Protein AF-A0A6A7LGT6-F1 (afdb_monomer)

Sequence (92 aa):
MDLGIRTKATLIVTAVCSLAIAATLSVLTDEAKATYGATWCESQKGKSDNWKSGCESGAADCRGGKAYDPGSGHSRDFHHGYDAGWSHSGCK

pLDDT: mean 74.02, std 21.85, range [40.09, 96.62]

Radius of gyration: 23.74 Å; Cα contacts (8 Å, |Δi|>4): 90; chains: 1; bounding box: 58×27×63 Å

Mean predicted aligned error: 14.73 Å

Foldseek 3Di:
DDDDPVNVVVVVVVVVVVVVVVVVVVVPPPVVLQVVQLVVLVPDPPADPLLSQLLSVLLNCLSVVHDDDSDDPGDPSSPNSNVNNVVVNPHD

Structure (mmCIF, N/CA/C/O backbone):
data_AF-A0A6A7LGT6-F1
#
_entry.id   AF-A0A6A7LGT6-F1
#
loop_
_atom_site.group_PDB
_atom_site.id
_atom_site.type_symbol
_atom_site.label_atom_id
_atom_site.label_alt_id
_atom_site.label_comp_id
_atom_site.label_asym_id
_atom_site.label_entity_id
_atom_site.label_seq_id
_atom_site.pdbx_PDB_ins_code
_atom_site.Cartn_x
_atom_site.Cartn_y
_atom_site.Cartn_z
_atom_site.occupancy
_atom_site.B_iso_or_equiv
_atom_site.auth_seq_id
_atom_site.auth_comp_id
_atom_site.auth_asym_id
_atom_site.auth_atom_id
_atom_site.pdbx_PDB_model_num
ATOM 1 N N . MET A 1 1 ? -43.776 11.850 44.895 1.00 40.09 1 MET A N 1
ATOM 2 C CA . MET A 1 1 ?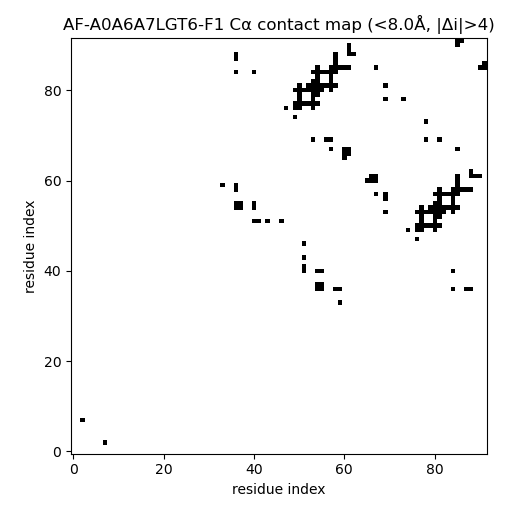 -42.364 11.513 45.174 1.00 40.09 1 MET A CA 1
ATOM 3 C C . MET A 1 1 ? -41.618 12.827 45.302 1.00 40.09 1 MET A C 1
ATOM 5 O O . MET A 1 1 ? -41.418 13.494 44.296 1.00 40.09 1 MET A O 1
ATOM 9 N N . ASP A 1 2 ? -41.324 13.244 46.532 1.00 46.97 2 ASP A N 1
ATOM 10 C CA . ASP A 1 2 ? -40.664 14.522 46.813 1.00 46.97 2 ASP A CA 1
ATOM 11 C C . ASP A 1 2 ? -39.146 14.308 46.787 1.00 46.97 2 ASP A C 1
ATOM 13 O O . ASP A 1 2 ? -38.563 13.715 4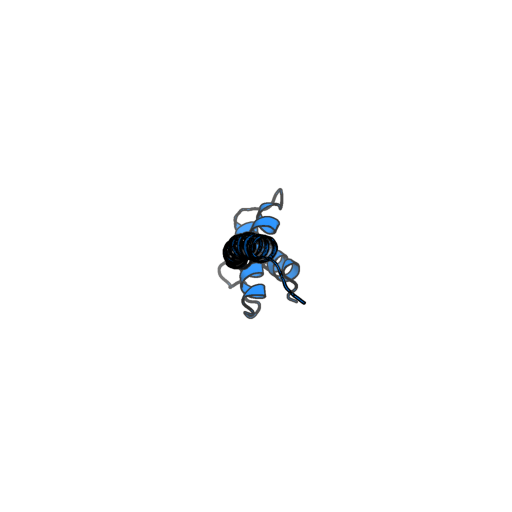7.697 1.00 46.97 2 ASP A O 1
ATOM 17 N N . LEU A 1 3 ? -38.511 14.683 45.675 1.00 50.81 3 LEU A N 1
ATOM 18 C CA . LEU A 1 3 ? -37.060 14.595 45.530 1.00 50.81 3 LEU A CA 1
ATOM 19 C C . LEU A 1 3 ? -36.431 15.836 46.168 1.00 50.81 3 LEU A C 1
ATOM 21 O O . LEU A 1 3 ? -36.417 16.921 45.577 1.00 50.81 3 LEU A O 1
ATOM 25 N N . GLY A 1 4 ? -35.920 15.651 47.386 1.00 48.50 4 GLY A N 1
ATOM 26 C CA . GLY A 1 4 ? -35.276 16.689 48.179 1.00 48.50 4 GLY A CA 1
ATOM 27 C C . GLY A 1 4 ? -34.139 17.397 47.437 1.00 48.50 4 GLY A C 1
ATOM 28 O O . GLY A 1 4 ? -33.448 16.825 46.594 1.00 48.50 4 GLY A O 1
ATOM 29 N N . ILE A 1 5 ? -33.922 18.664 47.792 1.00 58.53 5 ILE A N 1
ATOM 30 C CA . ILE A 1 5 ? -32.935 19.586 47.197 1.00 58.53 5 ILE A CA 1
ATOM 31 C C . ILE A 1 5 ? -31.525 18.968 47.089 1.00 58.53 5 ILE A C 1
ATOM 33 O O . ILE A 1 5 ? -30.800 19.241 46.134 1.00 58.53 5 ILE A O 1
ATOM 37 N N . ARG A 1 6 ? -31.164 18.063 48.011 1.00 51.91 6 ARG A N 1
ATOM 38 C CA . ARG A 1 6 ? -29.898 17.311 47.985 1.00 51.91 6 ARG A CA 1
ATOM 39 C C . ARG A 1 6 ? -29.771 16.373 46.778 1.00 51.91 6 ARG A C 1
ATOM 41 O O . ARG A 1 6 ? -28.699 16.305 46.195 1.00 51.91 6 ARG A O 1
ATOM 48 N N . THR A 1 7 ? -30.854 15.718 46.361 1.00 53.06 7 THR A N 1
ATOM 49 C CA . THR A 1 7 ? -30.878 14.790 45.216 1.00 53.06 7 THR A CA 1
ATOM 50 C C . THR A 1 7 ? -30.749 15.529 43.882 1.00 53.06 7 THR A C 1
ATOM 52 O O . THR A 1 7 ? -30.135 15.025 42.945 1.00 53.06 7 THR A O 1
ATOM 55 N N . LYS A 1 8 ? -31.276 16.760 43.803 1.00 51.25 8 LYS A N 1
ATOM 56 C CA . LYS A 1 8 ? -31.175 17.613 42.607 1.00 51.25 8 LYS A CA 1
ATOM 57 C C . LYS A 1 8 ? -29.747 18.117 42.376 1.00 51.25 8 LYS A C 1
ATOM 59 O O . LYS A 1 8 ? -29.311 18.188 41.233 1.00 51.25 8 LYS A O 1
ATOM 64 N N . ALA A 1 9 ? -29.000 18.400 43.446 1.00 51.78 9 ALA A N 1
ATOM 65 C CA . ALA A 1 9 ? -27.605 18.836 43.353 1.00 51.78 9 ALA A CA 1
ATOM 66 C C . ALA A 1 9 ? -26.662 17.722 42.851 1.00 51.78 9 ALA A C 1
ATOM 68 O O . ALA A 1 9 ? -25.742 17.992 42.082 1.00 51.78 9 ALA A O 1
ATOM 69 N N . THR A 1 10 ? -26.911 16.461 43.223 1.00 50.53 10 THR A N 1
ATOM 70 C CA . THR A 1 10 ? -26.076 15.318 42.801 1.00 50.53 10 THR A CA 1
ATOM 71 C C . THR A 1 10 ? -26.237 14.975 41.314 1.00 50.53 10 THR A C 1
ATOM 73 O O . THR A 1 10 ? -25.283 14.539 40.668 1.00 50.53 10 THR A O 1
ATOM 76 N N . LEU A 1 11 ? -27.421 15.218 40.743 1.00 50.16 11 LEU A N 1
ATOM 77 C CA . LEU A 1 11 ? -27.695 14.990 39.319 1.00 50.16 11 LEU A CA 1
ATOM 78 C C . LEU A 1 11 ? -26.983 15.994 38.398 1.00 50.16 11 LEU A C 1
ATOM 80 O O . LEU A 1 11 ? -26.653 15.662 37.265 1.00 50.16 11 LEU A O 1
ATOM 84 N N . ILE A 1 12 ? -26.704 17.208 38.878 1.00 53.03 12 ILE A N 1
ATOM 85 C CA . ILE A 1 12 ? -26.058 18.249 38.064 1.00 53.03 12 ILE A CA 1
ATOM 86 C C . ILE A 1 12 ? -24.548 17.988 37.933 1.00 53.03 12 ILE A C 1
ATOM 88 O O . ILE A 1 12 ? -23.985 18.174 36.859 1.00 53.03 12 ILE A O 1
ATOM 92 N N . VAL A 1 13 ? -23.892 17.480 38.983 1.00 49.22 13 VAL A N 1
ATOM 93 C CA . VAL A 1 13 ? -22.449 17.159 38.960 1.00 49.22 13 VAL A CA 1
ATOM 94 C C . VAL A 1 13 ? -22.122 15.988 38.026 1.00 49.22 13 VAL A C 1
ATOM 96 O O . VAL A 1 13 ? -21.069 15.975 37.396 1.00 49.22 13 VAL A O 1
ATOM 99 N N . THR A 1 14 ? -23.025 15.018 37.886 1.00 50.03 14 THR A N 1
ATOM 100 C CA . THR A 1 14 ? -22.802 13.840 37.031 1.00 50.03 14 THR A CA 1
ATOM 101 C C . THR A 1 14 ? -22.991 14.125 35.540 1.00 50.03 14 THR A C 1
ATOM 103 O O . THR A 1 14 ? -22.361 13.462 34.721 1.00 50.03 14 THR A O 1
ATOM 106 N N . ALA A 1 15 ? -23.770 15.147 35.172 1.00 48.38 15 ALA A N 1
ATOM 107 C CA . ALA A 1 15 ? -23.980 15.526 33.773 1.00 48.38 15 ALA A CA 1
ATOM 108 C C . ALA A 1 15 ? -22.769 16.246 33.142 1.00 48.38 15 ALA A C 1
ATOM 110 O O . ALA A 1 15 ? -22.538 16.130 31.940 1.00 48.38 15 ALA A O 1
ATOM 111 N N . VAL A 1 16 ? -21.966 16.963 33.937 1.00 49.47 16 VAL A N 1
ATOM 112 C CA . VAL A 1 16 ? -20.844 17.773 33.420 1.00 49.47 16 VAL A CA 1
ATOM 113 C C . VAL A 1 16 ? -19.611 16.918 33.089 1.00 49.47 16 VAL A C 1
ATOM 115 O O . VAL A 1 16 ? -18.866 17.249 32.169 1.00 49.47 16 VAL A O 1
ATOM 118 N N . CYS A 1 17 ? -19.421 15.770 33.748 1.00 47.00 17 CYS A N 1
ATOM 119 C CA . CYS A 1 17 ? -18.308 14.863 33.436 1.00 47.00 17 CYS A CA 1
ATOM 120 C C . CYS A 1 17 ? -18.485 14.101 32.110 1.00 47.00 17 CYS A C 1
ATOM 122 O O . CYS A 1 17 ? -17.496 13.672 31.519 1.00 47.00 17 CYS A O 1
ATOM 124 N N . SER A 1 18 ? -19.714 13.941 31.610 1.00 46.19 18 SER A N 1
ATOM 125 C CA . SER A 1 18 ? -19.970 13.185 30.376 1.00 46.19 18 SER A CA 1
ATOM 126 C C . SER A 1 18 ? -19.618 13.959 29.101 1.00 46.19 18 SER A C 1
ATOM 128 O O . SER A 1 18 ? -19.246 13.342 28.104 1.00 46.19 18 SER A O 1
ATOM 130 N N . LEU A 1 19 ? -19.673 15.298 29.114 1.00 46.91 19 LEU A N 1
ATOM 131 C CA . LEU A 1 19 ? -19.346 16.101 27.926 1.00 46.91 19 LEU A CA 1
ATOM 132 C C . LEU A 1 19 ? -17.836 16.197 27.650 1.00 46.91 19 LEU A C 1
ATOM 134 O O . LEU A 1 19 ? -17.445 16.430 26.509 1.00 46.91 19 LEU A O 1
ATOM 138 N N . ALA A 1 20 ? -16.981 15.962 28.649 1.00 47.41 20 ALA A N 1
ATOM 139 C CA . ALA A 1 20 ? -15.528 16.004 28.469 1.00 47.41 20 ALA A CA 1
ATOM 140 C C . ALA A 1 20 ? -14.971 14.772 27.726 1.00 47.41 20 ALA A C 1
ATOM 142 O O . ALA A 1 20 ? -13.921 14.860 27.096 1.00 47.41 20 ALA A O 1
ATOM 143 N N . ILE A 1 21 ? -15.678 13.636 27.761 1.00 49.91 21 ILE A N 1
ATOM 144 C CA . ILE A 1 21 ? -15.227 12.380 27.132 1.00 49.91 21 ILE A CA 1
ATOM 145 C C . ILE A 1 21 ? -15.717 12.278 25.676 1.00 49.91 21 ILE A C 1
ATOM 147 O O . ILE A 1 21 ? -15.089 11.629 24.846 1.00 49.91 21 ILE A O 1
ATOM 151 N N . ALA A 1 22 ? -16.810 12.963 25.327 1.00 47.22 22 ALA A N 1
ATOM 152 C CA . ALA A 1 22 ? -17.284 13.020 23.943 1.00 47.22 22 ALA A CA 1
ATOM 153 C C . ALA A 1 22 ? -16.387 13.902 23.053 1.00 47.22 22 ALA A C 1
ATOM 155 O O . ALA A 1 22 ? -16.232 13.620 21.869 1.00 47.22 22 ALA A O 1
ATOM 156 N N . ALA A 1 23 ? -15.759 14.940 23.619 1.00 47.28 23 ALA A N 1
ATOM 157 C CA . ALA A 1 23 ? -14.892 15.850 22.870 1.00 47.28 23 ALA A CA 1
ATOM 158 C C . ALA A 1 23 ? -13.506 15.258 22.542 1.00 47.28 23 ALA A C 1
ATOM 160 O O . ALA A 1 23 ? -12.870 15.698 21.588 1.00 47.28 23 ALA A O 1
ATOM 161 N N . THR A 1 24 ? -13.038 14.251 23.287 1.00 50.03 24 THR A N 1
ATOM 162 C CA . THR A 1 24 ? -11.735 13.607 23.037 1.00 50.03 24 THR A CA 1
ATOM 163 C C . THR A 1 24 ? -11.811 12.442 22.052 1.00 50.03 24 THR A C 1
ATOM 165 O O . THR A 1 24 ? -10.804 12.111 21.431 1.00 50.03 24 THR A O 1
ATOM 168 N N . LEU A 1 25 ? -12.991 11.851 21.838 1.00 47.25 25 LEU A N 1
ATOM 169 C CA . LEU A 1 25 ? -13.178 10.797 20.832 1.00 47.25 25 LEU A CA 1
ATOM 170 C C . LEU A 1 25 ? -13.191 11.340 19.396 1.00 47.25 25 LEU A C 1
ATOM 172 O O . LEU A 1 25 ? -12.774 10.635 18.482 1.00 47.25 25 LEU A O 1
ATOM 176 N N . SER A 1 26 ? -13.586 12.599 19.197 1.00 45.47 26 SER A N 1
ATOM 177 C CA . SER A 1 26 ? -13.627 13.226 17.868 1.00 45.47 26 SER A CA 1
ATOM 178 C C . SER A 1 26 ? -12.246 13.591 17.307 1.00 45.47 26 SER A C 1
ATOM 180 O O . SER A 1 26 ? -12.126 13.834 16.112 1.00 45.47 26 SER A O 1
ATOM 182 N N . VAL A 1 27 ? -11.201 13.626 18.143 1.00 43.81 27 VAL A N 1
ATOM 183 C CA . VAL A 1 27 ? -9.819 13.933 17.715 1.00 43.81 27 VAL A CA 1
ATOM 184 C C . VAL A 1 27 ? -9.060 12.669 17.286 1.00 43.81 27 VAL A C 1
ATOM 186 O O . VAL A 1 27 ? -8.048 12.754 16.603 1.00 43.81 27 VAL A O 1
ATOM 189 N N . LEU A 1 28 ? -9.561 11.474 17.616 1.00 44.84 28 LEU A N 1
ATOM 190 C CA . LEU A 1 28 ? -8.891 10.211 17.279 1.00 44.84 28 LEU A CA 1
ATOM 191 C C . LEU A 1 28 ? -9.357 9.592 15.952 1.00 44.84 28 LEU A C 1
ATOM 193 O O . LEU A 1 28 ? -8.777 8.601 15.510 1.00 44.84 28 LEU A O 1
ATOM 197 N N . THR A 1 29 ? -10.384 10.143 15.299 1.00 43.00 29 THR A N 1
ATOM 198 C CA . THR A 1 29 ? -10.958 9.537 14.085 1.00 43.00 29 THR A CA 1
ATOM 199 C C . THR A 1 29 ? -10.443 10.103 12.767 1.00 43.00 29 THR A C 1
ATOM 201 O O . THR A 1 29 ? -10.678 9.473 11.738 1.00 43.00 29 THR A O 1
ATOM 204 N N . ASP A 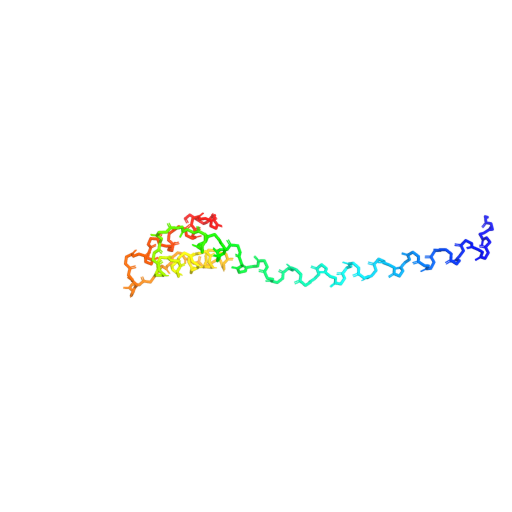1 30 ? -9.706 11.217 12.762 1.00 41.25 30 ASP A N 1
ATOM 205 C CA . ASP A 1 30 ? -9.128 11.735 11.510 1.00 41.25 30 ASP A CA 1
ATOM 206 C C . ASP A 1 30 ? -7.784 11.063 11.170 1.00 41.25 30 ASP A C 1
ATOM 208 O O . ASP A 1 30 ? -7.507 10.737 10.015 1.00 41.25 30 ASP A O 1
ATOM 212 N N . GLU A 1 31 ? -6.985 10.708 12.180 1.00 40.84 31 GLU A N 1
ATOM 213 C CA . GLU A 1 31 ? -5.617 10.209 11.959 1.00 40.84 31 GLU A CA 1
ATOM 214 C C . GLU A 1 31 ? -5.527 8.684 11.793 1.00 40.84 31 GLU A C 1
ATOM 216 O O . GLU A 1 31 ? -4.517 8.146 11.333 1.00 40.84 31 GLU A O 1
ATOM 221 N N . ALA A 1 32 ? -6.607 7.950 12.065 1.00 42.06 32 ALA A N 1
ATOM 222 C CA . ALA A 1 32 ? -6.664 6.517 11.773 1.00 42.06 32 ALA A CA 1
ATOM 223 C C . ALA A 1 32 ? -6.730 6.221 10.260 1.00 42.06 32 ALA A C 1
ATOM 225 O O . ALA A 1 32 ? -6.449 5.095 9.838 1.00 42.06 32 ALA A O 1
ATOM 226 N N . LYS A 1 33 ? -7.074 7.218 9.429 1.00 43.28 33 LYS A N 1
ATOM 227 C CA . LYS A 1 33 ? -7.333 7.008 7.998 1.00 43.28 33 LYS A CA 1
ATOM 228 C C . LYS A 1 33 ? -6.053 6.816 7.172 1.00 43.28 33 LYS A C 1
ATOM 230 O O . LYS A 1 33 ? -6.062 6.017 6.236 1.00 43.28 33 LYS A O 1
ATOM 235 N N . ALA A 1 34 ? -4.939 7.436 7.566 1.00 44.81 34 ALA A N 1
ATOM 236 C CA . ALA A 1 34 ? -3.651 7.324 6.867 1.00 44.81 34 ALA A CA 1
ATOM 237 C C . ALA A 1 34 ? -2.638 6.390 7.559 1.00 44.81 34 ALA A C 1
ATOM 239 O O . ALA A 1 34 ? -1.756 5.830 6.911 1.00 44.81 34 ALA A O 1
ATOM 240 N N . THR A 1 35 ? -2.774 6.151 8.864 1.00 50.16 35 THR A N 1
ATOM 241 C CA . THR A 1 35 ? -1.629 5.663 9.654 1.00 50.16 35 THR A CA 1
ATOM 242 C C . THR A 1 35 ? -1.485 4.140 9.688 1.00 50.16 35 THR A C 1
ATOM 244 O O . THR A 1 35 ? -0.379 3.631 9.843 1.00 50.16 35 THR A O 1
ATOM 247 N N . TYR A 1 36 ? -2.558 3.367 9.475 1.00 51.84 36 TYR A N 1
ATOM 248 C CA . TYR A 1 36 ? -2.455 1.895 9.484 1.00 51.84 36 TYR A CA 1
ATOM 249 C C . TYR A 1 36 ? -1.675 1.315 8.287 1.00 51.84 36 TYR A C 1
ATOM 251 O O . TYR A 1 36 ? -1.126 0.228 8.401 1.00 51.84 36 TYR A O 1
ATOM 259 N N . GLY A 1 37 ? -1.649 2.005 7.139 1.00 54.66 37 GLY A N 1
ATOM 260 C CA . GLY A 1 37 ? -0.840 1.586 5.987 1.00 54.66 37 GLY A CA 1
ATOM 261 C C . GLY A 1 37 ? 0.634 1.903 6.226 1.00 54.66 37 GLY A C 1
ATOM 262 O O . GLY A 1 37 ? 1.465 1.000 6.221 1.00 54.66 37 GLY A O 1
ATOM 263 N N . ALA A 1 38 ? 0.918 3.165 6.563 1.00 62.38 38 ALA A N 1
ATOM 264 C CA . ALA A 1 38 ? 2.260 3.652 6.879 1.00 62.38 38 ALA A CA 1
ATOM 265 C C . ALA A 1 38 ? 2.946 2.830 7.977 1.00 62.38 38 ALA A C 1
ATOM 267 O O . ALA A 1 38 ? 4.058 2.344 7.802 1.00 62.38 38 ALA A O 1
ATOM 268 N N . THR A 1 39 ? 2.255 2.563 9.086 1.00 77.25 39 THR A N 1
ATOM 269 C CA . THR A 1 39 ? 2.844 1.812 10.210 1.00 77.25 39 THR A CA 1
ATOM 270 C C . THR A 1 39 ? 3.217 0.371 9.865 1.00 77.25 39 THR A C 1
ATOM 272 O O . THR A 1 39 ? 4.264 -0.102 10.310 1.00 77.25 39 THR A O 1
ATOM 275 N N . TRP A 1 40 ? 2.414 -0.334 9.060 1.00 89.25 40 TRP A N 1
ATOM 276 C CA . TRP A 1 40 ? 2.773 -1.684 8.624 1.00 89.25 40 TRP A CA 1
ATOM 277 C C . TRP A 1 40 ? 3.918 -1.660 7.611 1.00 89.25 40 TRP A C 1
ATOM 279 O O . TRP A 1 40 ? 4.876 -2.418 7.776 1.00 89.25 40 TRP A O 1
ATOM 289 N N . CYS A 1 41 ? 3.861 -0.773 6.615 1.00 89.94 41 CYS A N 1
ATOM 290 C CA . CYS A 1 41 ? 4.904 -0.630 5.598 1.00 89.94 41 CYS A CA 1
ATOM 291 C C . CYS A 1 41 ? 6.263 -0.278 6.224 1.00 89.94 41 CYS A C 1
ATOM 293 O O . CYS A 1 41 ? 7.269 -0.917 5.913 1.00 89.94 41 CYS A O 1
ATOM 295 N N . GLU A 1 42 ? 6.282 0.645 7.188 1.00 89.00 42 GLU A N 1
ATOM 296 C CA . GLU A 1 42 ? 7.493 1.041 7.913 1.00 89.00 42 GLU A CA 1
ATOM 297 C C . GLU A 1 42 ? 8.071 -0.071 8.792 1.00 89.00 42 GLU A C 1
ATOM 299 O O . GLU A 1 42 ? 9.289 -0.160 8.970 1.00 89.00 42 GLU A O 1
ATOM 304 N N . SER A 1 43 ? 7.221 -0.965 9.306 1.00 89.75 43 SER A N 1
ATOM 305 C CA . SER A 1 43 ? 7.656 -2.093 10.137 1.00 89.75 43 SER A CA 1
ATOM 306 C C . SER A 1 43 ? 8.388 -3.198 9.358 1.00 89.75 43 SER A C 1
ATOM 308 O O . SER A 1 43 ? 9.012 -4.076 9.965 1.00 89.75 43 SER A O 1
ATOM 310 N N . GLN A 1 44 ? 8.355 -3.165 8.020 1.00 88.94 44 GLN A N 1
ATOM 311 C CA . GLN A 1 44 ? 8.972 -4.183 7.172 1.00 88.94 44 GLN A CA 1
ATOM 312 C C . GLN A 1 44 ? 10.495 -4.033 7.130 1.00 88.94 44 GLN A C 1
ATOM 314 O O . GLN A 1 44 ? 11.064 -3.168 6.462 1.00 88.94 44 GLN A O 1
ATOM 319 N N . LYS A 1 45 ? 11.179 -4.930 7.846 1.00 90.62 45 LYS A N 1
ATOM 320 C CA . LYS A 1 45 ? 12.643 -4.964 7.903 1.00 90.62 45 LYS A CA 1
ATOM 321 C C . LYS A 1 45 ? 13.242 -5.453 6.583 1.00 90.62 45 LYS A C 1
ATOM 323 O O . LYS A 1 45 ? 12.741 -6.389 5.968 1.00 90.62 45 LYS A O 1
ATOM 328 N N . GLY A 1 46 ? 14.360 -4.844 6.184 1.00 91.62 46 GLY A N 1
ATOM 329 C CA . GLY A 1 46 ? 15.106 -5.232 4.981 1.00 91.62 46 GLY A CA 1
ATOM 330 C C . GLY A 1 46 ? 14.461 -4.795 3.663 1.00 91.62 46 GLY A C 1
ATOM 331 O O . GLY A 1 46 ? 14.883 -5.254 2.605 1.00 91.62 46 GLY A O 1
ATOM 332 N N . LYS A 1 47 ? 13.442 -3.930 3.712 1.00 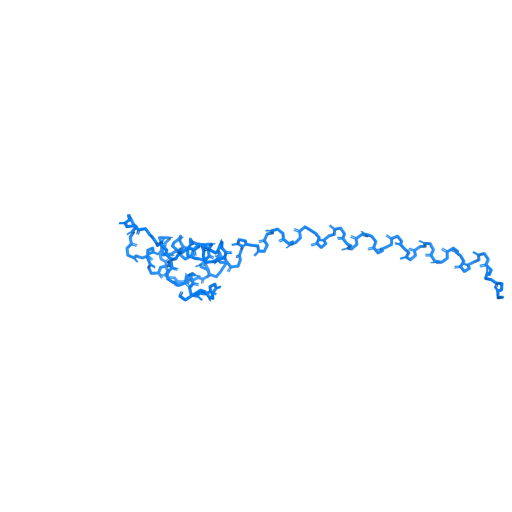94.38 47 LYS A N 1
ATOM 333 C CA . LYS A 1 47 ? 12.836 -3.314 2.528 1.00 94.38 47 LYS A CA 1
ATOM 334 C C . LYS A 1 47 ? 13.497 -1.977 2.213 1.00 94.38 47 LYS A C 1
ATOM 336 O O . LYS A 1 47 ? 13.910 -1.264 3.124 1.00 94.38 47 LYS A O 1
ATOM 341 N N . SER A 1 48 ? 13.600 -1.667 0.922 1.00 95.06 48 SER A N 1
AT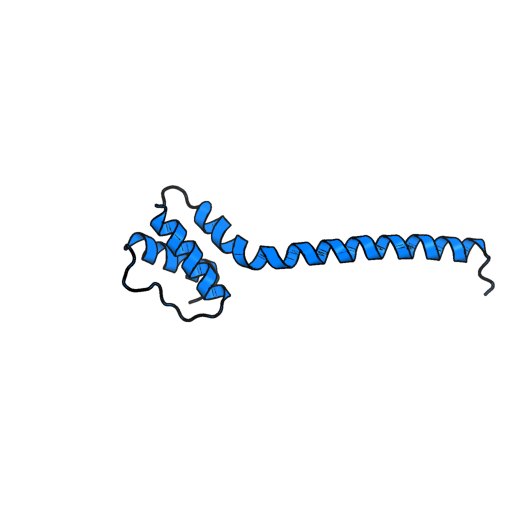OM 342 C CA . SER A 1 48 ? 14.093 -0.379 0.436 1.00 95.06 48 SER A CA 1
ATOM 343 C C . SER A 1 48 ? 13.059 0.724 0.668 1.00 95.06 48 SER A C 1
ATOM 345 O O . SER A 1 48 ? 11.859 0.453 0.747 1.00 95.06 48 SER A O 1
ATOM 347 N N . ASP A 1 49 ? 13.506 1.977 0.719 1.00 93.94 49 ASP A N 1
ATOM 348 C CA . ASP A 1 49 ? 12.604 3.128 0.869 1.00 93.94 49 ASP A CA 1
ATOM 349 C C . ASP A 1 49 ? 11.610 3.227 -0.299 1.00 93.94 49 ASP A C 1
ATOM 351 O O . ASP A 1 49 ? 10.443 3.556 -0.104 1.00 93.94 49 ASP A O 1
ATOM 355 N N . ASN A 1 50 ? 12.031 2.829 -1.506 1.00 95.19 50 ASN A N 1
ATOM 356 C CA . ASN A 1 50 ? 11.140 2.717 -2.663 1.00 95.19 50 ASN A CA 1
ATOM 357 C C . ASN A 1 50 ? 10.016 1.704 -2.428 1.00 95.19 50 ASN A C 1
ATOM 359 O O . ASN A 1 50 ? 8.867 1.980 -2.765 1.00 95.19 50 ASN A O 1
ATOM 363 N N . TRP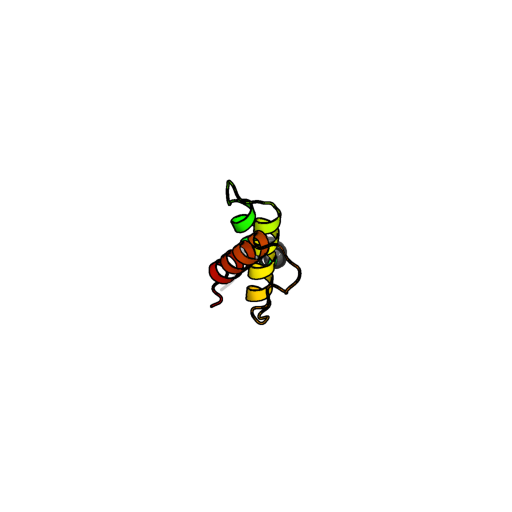 A 1 51 ? 10.331 0.543 -1.846 1.00 96.62 51 TRP A N 1
ATOM 364 C CA . TRP A 1 51 ? 9.323 -0.457 -1.502 1.00 96.62 51 TRP A CA 1
ATOM 365 C C . TRP A 1 51 ? 8.343 0.083 -0.459 1.00 96.62 51 TRP A C 1
ATOM 367 O O . TRP A 1 51 ? 7.135 -0.074 -0.611 1.00 96.62 51 TRP A O 1
ATOM 377 N N . LYS A 1 52 ? 8.842 0.765 0.576 1.00 94.56 52 LYS A N 1
ATOM 378 C CA . LYS A 1 52 ? 7.992 1.358 1.618 1.00 94.56 52 LYS A CA 1
ATOM 379 C C . LYS A 1 52 ? 7.057 2.422 1.045 1.00 94.56 52 LYS A C 1
ATOM 381 O O . LYS A 1 52 ? 5.852 2.336 1.254 1.00 94.56 52 LYS A O 1
ATOM 386 N N . SER A 1 53 ? 7.583 3.329 0.221 1.00 94.06 53 SER A N 1
ATOM 387 C CA . SER A 1 53 ? 6.793 4.355 -0.470 1.00 94.06 53 SER A CA 1
ATOM 388 C C . SER A 1 53 ? 5.711 3.752 -1.375 1.00 94.06 53 SER A C 1
ATOM 390 O O . SER A 1 53 ? 4.570 4.221 -1.384 1.00 94.06 53 SER A O 1
ATOM 392 N N . GLY A 1 54 ? 6.036 2.671 -2.090 1.00 95.56 54 GLY A N 1
ATOM 393 C CA . GLY A 1 54 ? 5.054 1.919 -2.869 1.00 95.56 54 GLY A CA 1
ATOM 394 C C . GLY A 1 54 ? 3.959 1.337 -1.987 1.00 95.56 54 GLY A C 1
ATOM 395 O O . GLY A 1 54 ? 2.780 1.524 -2.265 1.00 95.56 54 GLY A O 1
ATOM 396 N N . CYS A 1 55 ? 4.344 0.690 -0.888 1.00 95.31 55 CYS A N 1
ATOM 397 C CA . CYS A 1 55 ? 3.426 0.086 0.074 1.00 95.31 55 CYS A CA 1
ATOM 398 C C . CYS A 1 55 ? 2.453 1.101 0.677 1.00 95.31 55 CYS A C 1
ATOM 400 O O . CYS A 1 55 ? 1.248 0.847 0.731 1.00 95.31 55 CYS A O 1
ATOM 402 N N . GLU A 1 56 ? 2.934 2.281 1.052 1.00 93.75 56 GLU A N 1
ATOM 403 C CA . GLU A 1 56 ? 2.069 3.357 1.532 1.00 93.75 56 GLU A CA 1
ATOM 404 C C . GLU A 1 56 ? 1.102 3.838 0.450 1.00 93.75 56 GLU A C 1
ATOM 406 O O . GLU A 1 56 ? -0.090 3.993 0.720 1.00 93.75 56 GLU A O 1
ATOM 411 N N . SER A 1 57 ? 1.595 4.002 -0.780 1.00 93.38 57 SER A N 1
ATOM 412 C CA . SER A 1 57 ? 0.788 4.439 -1.924 1.00 93.38 57 SER A CA 1
ATOM 413 C C . SER A 1 57 ? -0.334 3.445 -2.235 1.00 93.38 57 SER A C 1
ATOM 415 O O . SER A 1 57 ? -1.498 3.832 -2.301 1.00 93.38 57 SER A O 1
ATOM 417 N N . GLY A 1 58 ? -0.020 2.149 -2.327 1.00 94.19 58 GLY A N 1
ATOM 418 C CA . GLY A 1 58 ? -1.014 1.106 -2.598 1.00 94.19 58 GLY A CA 1
ATOM 419 C C . GLY A 1 58 ? -2.044 0.960 -1.479 1.00 94.19 58 GLY A C 1
ATOM 420 O O . GLY A 1 58 ? -3.237 0.795 -1.740 1.00 94.19 58 GLY A O 1
ATOM 421 N N . ALA A 1 59 ? -1.617 1.087 -0.220 1.00 93.00 59 ALA A N 1
ATOM 422 C CA . ALA A 1 59 ? -2.531 1.087 0.917 1.00 93.00 59 ALA A CA 1
ATOM 423 C C . ALA A 1 59 ? -3.472 2.304 0.906 1.00 93.00 59 ALA A C 1
ATOM 425 O O . ALA A 1 59 ? -4.671 2.170 1.171 1.00 93.00 59 ALA A O 1
ATOM 426 N N . ALA A 1 60 ? -2.941 3.488 0.592 1.00 90.38 60 ALA A N 1
ATOM 427 C CA . ALA A 1 60 ? -3.715 4.719 0.503 1.00 90.38 60 ALA A CA 1
ATOM 428 C C . ALA A 1 60 ? -4.725 4.674 -0.650 1.00 90.38 60 ALA A C 1
ATOM 430 O O . ALA A 1 60 ? -5.886 5.035 -0.451 1.00 90.38 60 ALA A O 1
ATOM 431 N N . ASP A 1 61 ? -4.320 4.183 -1.822 1.00 92.25 61 ASP A N 1
ATOM 432 C CA . ASP A 1 61 ? -5.192 4.114 -2.991 1.00 92.25 61 ASP A CA 1
ATOM 433 C C . ASP A 1 61 ? -6.352 3.136 -2.790 1.00 92.25 61 ASP A C 1
ATOM 435 O O . ASP A 1 61 ? -7.509 3.496 -3.031 1.00 92.25 61 ASP A O 1
ATOM 439 N N . CYS A 1 62 ? -6.063 1.948 -2.249 1.00 92.00 62 CYS A N 1
ATOM 440 C CA . CYS A 1 62 ? -7.071 0.958 -1.874 1.00 92.00 62 CYS A CA 1
ATOM 441 C C . CYS A 1 62 ? -8.114 1.550 -0.912 1.00 92.00 62 CYS A C 1
ATOM 443 O O . CYS A 1 62 ? -9.321 1.483 -1.153 1.00 92.00 62 CYS A O 1
ATOM 445 N N . ARG A 1 63 ? -7.664 2.203 0.166 1.00 87.88 63 ARG A N 1
ATOM 446 C CA . ARG A 1 63 ? -8.560 2.834 1.154 1.00 87.88 63 ARG A CA 1
ATOM 447 C C . ARG A 1 63 ? -9.305 4.039 0.600 1.00 87.88 63 ARG A C 1
ATOM 449 O O . ARG A 1 63 ? -10.402 4.349 1.063 1.00 87.88 63 ARG A O 1
ATOM 456 N N . GLY A 1 64 ? -8.706 4.721 -0.369 1.00 89.50 64 GLY A N 1
ATOM 457 C CA . GLY A 1 64 ? -9.328 5.796 -1.127 1.00 89.50 64 GLY A CA 1
ATOM 458 C C . GLY A 1 64 ? -10.388 5.308 -2.116 1.00 89.50 64 GLY A C 1
ATOM 459 O O . GLY A 1 64 ? -11.071 6.146 -2.701 1.00 89.50 64 GLY A O 1
ATOM 460 N N . GLY A 1 65 ? -10.535 3.991 -2.313 1.00 89.75 65 GLY A N 1
ATOM 461 C CA . GLY A 1 65 ? -11.446 3.412 -3.299 1.00 89.75 65 GLY A CA 1
ATOM 462 C C . GLY A 1 65 ? -11.025 3.697 -4.742 1.00 89.75 65 GLY A C 1
ATOM 463 O O . GLY A 1 65 ? -11.872 3.726 -5.634 1.00 89.75 65 GLY A O 1
ATOM 464 N N . LYS A 1 66 ? -9.735 3.968 -4.973 1.00 90.62 66 LYS A N 1
ATOM 465 C CA . LYS A 1 66 ? -9.185 4.144 -6.321 1.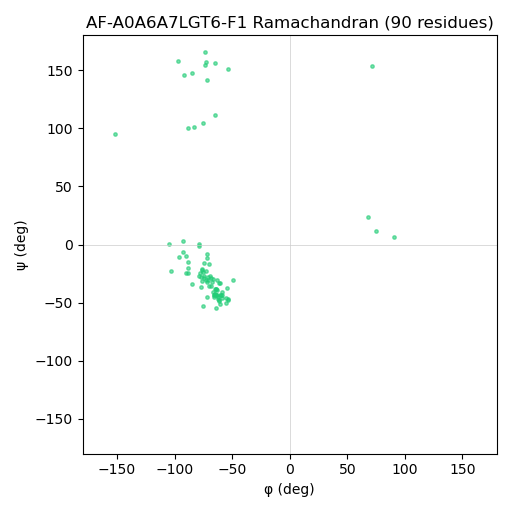00 90.62 66 LYS A CA 1
ATOM 466 C C . LYS A 1 66 ? -9.080 2.786 -7.016 1.00 90.62 66 LYS A C 1
ATOM 468 O O . LYS A 1 66 ? -9.209 1.745 -6.381 1.00 90.62 66 LYS A O 1
ATOM 473 N N . ALA A 1 67 ? -8.878 2.799 -8.330 1.00 92.44 67 ALA A N 1
ATOM 474 C CA . ALA A 1 67 ? -8.496 1.595 -9.058 1.00 92.44 67 ALA A CA 1
ATOM 475 C C . ALA A 1 67 ? -7.028 1.256 -8.769 1.00 92.44 67 ALA A C 1
ATOM 477 O O . ALA A 1 67 ? -6.245 2.148 -8.446 1.00 92.44 67 ALA A O 1
ATOM 478 N N . TYR A 1 68 ? -6.671 -0.022 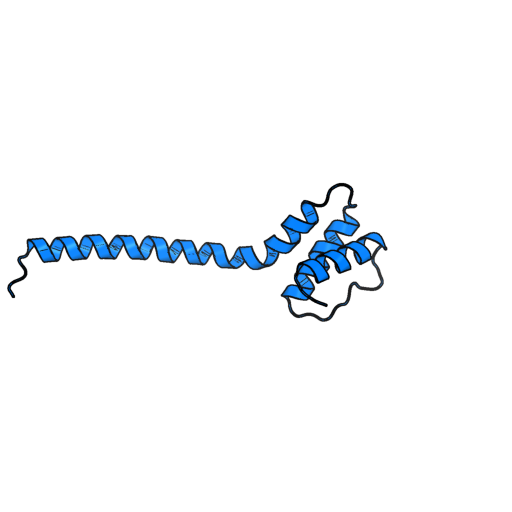-8.899 1.00 93.19 68 TYR A N 1
ATOM 479 C CA . TYR A 1 68 ? -5.282 -0.454 -8.799 1.00 93.19 68 TYR A CA 1
ATOM 480 C C . TYR A 1 68 ? -4.489 0.156 -9.963 1.00 93.19 68 TYR A C 1
ATOM 482 O O . TYR A 1 68 ? -4.723 -0.198 -11.121 1.00 93.19 68 TYR A O 1
ATOM 490 N N . ASP A 1 69 ? -3.582 1.082 -9.657 1.00 93.44 69 ASP A N 1
ATOM 491 C CA . ASP A 1 69 ? -2.670 1.683 -10.630 1.00 93.44 69 ASP A CA 1
ATOM 492 C C . ASP A 1 69 ? -1.368 2.126 -9.943 1.00 93.44 69 ASP A C 1
ATOM 494 O O . ASP A 1 69 ? -1.281 3.229 -9.400 1.00 93.44 69 ASP A O 1
ATOM 498 N N . PRO A 1 70 ? -0.327 1.282 -9.964 1.00 89.88 70 PRO A N 1
ATOM 499 C CA . PRO A 1 70 ? 0.959 1.613 -9.371 1.00 89.88 70 PRO A CA 1
ATOM 500 C C . PRO A 1 70 ? 1.818 2.547 -10.248 1.00 89.88 70 PRO A C 1
ATOM 502 O O . PRO A 1 70 ? 2.941 2.867 -9.855 1.00 89.88 70 PRO A O 1
ATOM 505 N N . GLY A 1 71 ? 1.341 2.967 -11.430 1.00 90.06 71 GLY A N 1
ATOM 506 C CA . GLY A 1 71 ? 2.039 3.858 -12.362 1.00 90.06 71 GLY A CA 1
ATOM 507 C C . GLY A 1 71 ? 3.233 3.222 -13.094 1.00 90.06 71 GLY A C 1
ATOM 508 O O . GLY A 1 71 ? 3.899 2.313 -12.604 1.00 90.06 71 GLY A O 1
ATOM 509 N N . SER A 1 72 ? 3.570 3.719 -14.290 1.00 83.88 72 SER A N 1
ATOM 510 C CA . SER A 1 72 ? 4.619 3.129 -15.149 1.00 83.88 72 SER A CA 1
ATOM 511 C C . SER A 1 72 ? 6.031 3.714 -14.969 1.00 83.88 72 SER A C 1
ATOM 513 O O . SER A 1 72 ? 6.942 3.343 -15.706 1.00 83.88 72 SER A O 1
ATOM 515 N N . GLY A 1 73 ? 6.233 4.642 -14.029 1.00 89.56 73 GLY A N 1
ATOM 516 C CA . GLY A 1 73 ? 7.505 5.360 -13.832 1.00 89.56 73 GLY A CA 1
ATOM 517 C C . GLY A 1 73 ? 8.327 4.918 -12.618 1.00 89.56 73 GLY A C 1
ATOM 518 O O . GLY A 1 73 ? 9.381 5.492 -12.352 1.00 89.56 73 GLY A O 1
ATOM 519 N N . HIS A 1 74 ? 7.845 3.937 -11.859 1.00 92.25 74 HIS A N 1
ATOM 520 C CA . HIS A 1 74 ? 8.444 3.561 -10.584 1.00 92.25 74 HIS A CA 1
ATOM 521 C C . HIS A 1 74 ? 9.389 2.363 -10.706 1.00 92.25 74 HIS A C 1
ATOM 523 O O . HIS A 1 74 ? 9.328 1.567 -11.642 1.00 92.25 74 HIS A O 1
ATOM 529 N N . SER A 1 75 ? 10.296 2.241 -9.735 1.00 94.75 75 SER A N 1
ATOM 530 C CA . SER A 1 75 ? 11.174 1.075 -9.636 1.00 94.75 75 SER A CA 1
ATOM 531 C C . SER A 1 75 ? 10.378 -0.205 -9.357 1.00 94.75 75 SER A C 1
ATOM 533 O O . SER A 1 75 ? 9.311 -0.168 -8.748 1.00 94.75 75 SER A O 1
ATOM 535 N N . ARG A 1 76 ? 10.947 -1.360 -9.711 1.00 95.50 76 ARG A N 1
ATOM 536 C CA . ARG A 1 76 ? 10.342 -2.669 -9.416 1.00 95.50 76 ARG A CA 1
ATOM 537 C C . ARG A 1 76 ? 10.033 -2.858 -7.924 1.00 95.50 76 ARG A C 1
ATOM 539 O O . ARG A 1 76 ? 9.010 -3.431 -7.571 1.00 95.50 76 ARG A O 1
ATOM 546 N N . ASP A 1 77 ? 10.904 -2.362 -7.048 1.00 95.88 77 ASP A N 1
ATOM 547 C CA . ASP A 1 77 ? 10.699 -2.438 -5.600 1.00 95.88 77 ASP A CA 1
ATOM 548 C C . ASP A 1 77 ? 9.461 -1.661 -5.155 1.00 95.88 77 ASP A C 1
ATOM 550 O O . ASP A 1 77 ? 8.715 -2.145 -4.311 1.00 95.88 77 ASP A O 1
ATOM 554 N N . PHE A 1 78 ? 9.213 -0.495 -5.753 1.00 96.56 78 P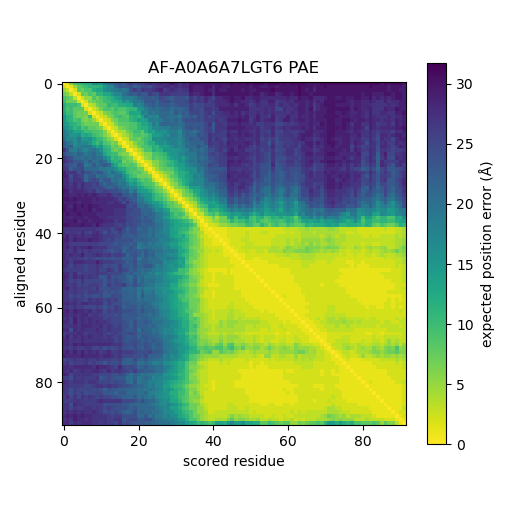HE A N 1
ATOM 555 C CA . PHE A 1 78 ? 8.006 0.280 -5.488 1.00 96.56 78 PHE A CA 1
ATOM 556 C C . PHE A 1 78 ? 6.755 -0.493 -5.900 1.00 96.56 78 PHE A C 1
ATOM 558 O O . PHE A 1 78 ? 5.824 -0.578 -5.110 1.00 96.56 78 PHE A O 1
ATOM 565 N N . HIS A 1 79 ? 6.743 -1.117 -7.082 1.00 96.44 79 HIS A N 1
ATOM 566 C CA . HIS A 1 79 ? 5.608 -1.941 -7.522 1.00 96.44 79 HIS A CA 1
ATOM 567 C C . HIS A 1 79 ? 5.333 -3.099 -6.559 1.00 96.44 79 HIS A C 1
ATOM 569 O O . HIS A 1 79 ? 4.204 -3.270 -6.112 1.00 96.44 79 HIS A O 1
ATOM 575 N N . HIS A 1 80 ? 6.374 -3.816 -6.130 1.00 96.38 80 HIS A N 1
ATOM 576 C CA . HIS A 1 80 ? 6.231 -4.858 -5.108 1.00 96.38 80 HIS A CA 1
ATOM 577 C C . HIS A 1 80 ? 5.762 -4.323 -3.751 1.00 96.38 80 HIS A C 1
ATOM 579 O O . HIS A 1 80 ? 5.133 -5.050 -2.982 1.00 96.38 80 HIS A O 1
ATOM 585 N N . GLY A 1 81 ? 6.125 -3.086 -3.422 1.00 95.94 81 GLY A N 1
ATOM 586 C CA . GLY A 1 81 ? 5.608 -2.374 -2.265 1.00 95.94 81 GLY A CA 1
ATOM 587 C C . GLY A 1 81 ? 4.117 -2.132 -2.401 1.00 95.94 81 GLY A C 1
ATOM 588 O O . GLY A 1 81 ? 3.348 -2.547 -1.539 1.00 95.94 81 GLY A O 1
ATOM 589 N N . TYR A 1 82 ? 3.721 -1.515 -3.511 1.00 95.88 82 TYR A N 1
ATOM 590 C CA . TYR A 1 82 ? 2.344 -1.162 -3.834 1.00 95.88 82 TYR A CA 1
ATOM 591 C C . TYR A 1 82 ? 1.417 -2.370 -3.754 1.00 95.88 82 TYR A C 1
ATOM 593 O O . TYR A 1 82 ? 0.405 -2.308 -3.060 1.00 95.88 82 TYR A O 1
ATOM 601 N N . ASP A 1 83 ? 1.814 -3.497 -4.346 1.00 95.62 83 ASP A N 1
ATOM 602 C CA . ASP A 1 83 ? 1.081 -4.766 -4.257 1.00 95.62 83 ASP A CA 1
ATOM 603 C C . ASP A 1 83 ? 0.845 -5.204 -2.811 1.00 95.62 83 ASP A C 1
ATOM 605 O O . ASP A 1 83 ? -0.262 -5.592 -2.426 1.00 95.62 83 ASP A O 1
ATOM 609 N N . ALA A 1 84 ? 1.895 -5.134 -1.992 1.00 94.94 84 ALA A N 1
ATOM 610 C CA . ALA A 1 84 ? 1.829 -5.536 -0.598 1.00 94.94 84 ALA A CA 1
ATOM 611 C C . ALA A 1 84 ? 0.904 -4.615 0.207 1.00 94.94 84 ALA A C 1
ATOM 613 O O . ALA A 1 84 ? 0.084 -5.107 0.980 1.00 94.94 84 ALA A O 1
ATOM 614 N N . GLY A 1 85 ? 0.997 -3.299 0.004 1.00 94.19 85 GLY A N 1
ATOM 615 C CA . GLY A 1 85 ? 0.143 -2.312 0.666 1.00 94.19 85 GLY A CA 1
ATOM 616 C C . GLY A 1 85 ? -1.329 -2.402 0.257 1.00 94.19 85 GLY A C 1
ATOM 617 O O . GLY A 1 85 ? -2.218 -2.325 1.113 1.00 94.19 85 GLY A O 1
ATOM 618 N N . TRP A 1 86 ? -1.582 -2.625 -1.035 1.00 94.12 86 TRP A N 1
ATOM 619 C CA . TRP A 1 86 ? -2.913 -2.833 -1.609 1.00 94.12 86 TRP A CA 1
ATOM 620 C C . TRP A 1 86 ? -3.596 -4.062 -1.001 1.00 94.12 86 TRP A C 1
ATOM 622 O O . TRP A 1 86 ? -4.697 -3.969 -0.452 1.00 94.12 86 TRP A O 1
ATOM 632 N N . SER A 1 87 ? -2.886 -5.195 -1.010 1.00 93.06 87 SER A N 1
ATOM 633 C CA . SER A 1 87 ? -3.355 -6.462 -0.441 1.00 93.06 87 SER A CA 1
ATOM 634 C C . SER A 1 87 ? -3.528 -6.385 1.079 1.00 93.06 87 SER A C 1
ATOM 636 O O . SER A 1 87 ? -4.551 -6.817 1.611 1.00 93.06 87 SER A O 1
ATOM 638 N N . HIS A 1 88 ? -2.583 -5.760 1.794 1.00 91.06 88 HIS A N 1
ATOM 639 C CA . HIS A 1 88 ? -2.674 -5.563 3.244 1.00 91.06 88 HIS A CA 1
ATOM 640 C C . HIS A 1 88 ? -3.883 -4.708 3.646 1.00 91.06 88 HIS A C 1
ATOM 642 O O . HIS A 1 88 ? -4.491 -4.939 4.690 1.00 91.06 88 HIS A O 1
ATOM 648 N N . SER A 1 89 ? -4.267 -3.749 2.802 1.00 89.25 89 SER A N 1
ATOM 649 C CA . SER A 1 89 ? -5.461 -2.925 3.011 1.00 89.25 89 SER A CA 1
ATOM 650 C C . SER A 1 89 ? -6.770 -3.629 2.633 1.00 89.25 89 SER A C 1
ATOM 652 O O . SER A 1 89 ? -7.840 -3.063 2.839 1.00 89.25 89 SER A O 1
ATOM 654 N N . GLY A 1 90 ? -6.701 -4.873 2.145 1.00 89.00 90 GLY A N 1
ATOM 655 C CA . GLY A 1 90 ? -7.856 -5.720 1.853 1.00 89.00 90 GLY A CA 1
ATOM 656 C C . GLY A 1 90 ? -8.402 -5.590 0.431 1.00 89.00 90 GLY A C 1
ATOM 657 O O . GLY A 1 90 ? -9.434 -6.196 0.136 1.00 89.00 90 GLY A O 1
ATOM 658 N N . CYS A 1 91 ? -7.731 -4.843 -0.447 1.00 88.38 91 CYS A N 1
ATOM 659 C CA . CYS A 1 91 ? -8.104 -4.769 -1.855 1.00 88.38 91 CYS A CA 1
ATOM 660 C C . CYS A 1 91 ? -7.488 -5.928 -2.650 1.00 88.38 91 CYS A C 1
ATOM 662 O O . CYS A 1 91 ? -6.416 -6.437 -2.316 1.00 88.38 91 CYS A O 1
ATOM 664 N N . LYS A 1 92 ? -8.206 -6.372 -3.685 1.00 78.75 92 LYS A N 1
ATOM 665 C CA . LYS A 1 92 ? -7.845 -7.492 -4.564 1.00 78.75 92 LYS A CA 1
ATOM 666 C C . LYS A 1 92 ? -7.721 -7.032 -6.001 1.00 78.75 92 LYS A C 1
ATOM 668 O O . LYS A 1 92 ? -8.451 -6.081 -6.354 1.00 78.75 92 LYS A O 1
#

Secondary structure (DSSP, 8-state):
----HHHHHHHHHHHHHHHHHHHHHTTSSSTHHHHHHHHHHHH-TT--HHHHHHHHHHHHHHHTT------TTS-HHHHHHHHHHHHHTT--

Solvent-accessible surface area (backbone atoms only — not comparable to full-atom values): 5339 Å² total; per-residue (Å²): 135,87,80,52,74,70,61,60,56,58,57,56,63,61,59,62,62,56,61,64,59,59,64,58,57,69,69,60,65,68,61,60,76,66,44,68,37,43,56,55,34,71,66,48,80,96,60,53,71,54,18,33,54,18,9,29,50,22,14,49,34,43,76,68,70,50,77,96,72,80,68,94,87,63,56,72,52,17,48,59,12,17,54,50,19,18,46,73,64,70,44,131